Protein AF-S2ZWT5-F1 (afdb_monomer_lite)

Secondary structure (DSSP, 8-state):
---HHHHHHHHHHHHH----S---HHHHHHHHHHHHHHHT----TTTHHHHHHHHHHHHHS-EE-EEEETTEEEETTT-SB--SSSB-TTT-PEE--GGG--

Radius of gyration: 17.25 Å; chains: 1; bounding box: 48×28×42 Å

Foldseek 3Di:
DQFLVNLVQLVVQVVVQDQDPDDDPVSVVVSLVSNCVSLVFDCDVVPNVVSSVVSVCCSVAPAWEFDDDPPFTATPRPRHGADPDQARPPGRHGYDDPVPPD

Structure (mmCIF, N/CA/C/O backbone):
data_AF-S2ZWT5-F1
#
_entry.id   AF-S2ZWT5-F1
#
loop_
_atom_site.group_PDB
_atom_site.id
_atom_site.type_symbol
_atom_site.label_atom_id
_atom_site.label_alt_id
_atom_site.label_comp_id
_atom_site.label_asym_id
_atom_site.label_entity_id
_atom_site.label_seq_id
_atom_site.pdbx_PDB_ins_code
_atom_site.Cartn_x
_atom_site.Cartn_y
_atom_site.Cartn_z
_atom_site.occupancy
_atom_site.B_iso_or_equiv
_atom_site.auth_seq_id
_atom_site.auth_comp_id
_atom_site.auth_asym_id
_atom_site.auth_atom_id
_atom_site.pdbx_PDB_model_num
ATOM 1 N N . MET A 1 1 ? -7.190 3.813 0.284 1.00 69.06 1 MET A N 1
ATOM 2 C CA . MET A 1 1 ? -6.864 2.878 1.380 1.00 69.06 1 MET A CA 1
ATOM 3 C C . MET A 1 1 ? -6.449 1.568 0.741 1.00 69.06 1 MET A C 1
ATOM 5 O O . MET A 1 1 ? -7.229 1.046 -0.040 1.00 69.06 1 MET A O 1
ATOM 9 N N . ILE A 1 2 ? -5.221 1.110 0.987 1.00 81.06 2 ILE A N 1
ATOM 10 C CA . ILE A 1 2 ? -4.664 -0.106 0.375 1.00 81.06 2 ILE A CA 1
ATOM 11 C C . ILE A 1 2 ? -5.137 -1.349 1.133 1.00 81.06 2 ILE A C 1
ATOM 13 O O . ILE A 1 2 ? -4.862 -1.490 2.324 1.00 81.06 2 ILE A O 1
ATOM 17 N N . THR A 1 3 ? -5.821 -2.271 0.462 1.00 87.50 3 THR A N 1
ATOM 18 C CA . THR A 1 3 ? -6.312 -3.495 1.116 1.00 87.50 3 THR A CA 1
ATOM 19 C C . THR A 1 3 ? -5.198 -4.523 1.338 1.00 87.50 3 THR A C 1
ATOM 21 O O . THR A 1 3 ? -4.107 -4.439 0.769 1.00 87.50 3 THR A O 1
ATOM 24 N N . LYS A 1 4 ? -5.459 -5.535 2.174 1.00 89.56 4 LYS A N 1
ATOM 25 C CA . LYS A 1 4 ? -4.517 -6.646 2.379 1.00 89.56 4 LYS A CA 1
ATOM 26 C C . LYS A 1 4 ? -4.284 -7.414 1.078 1.00 89.56 4 LYS A C 1
ATOM 28 O O . LYS A 1 4 ? -3.153 -7.789 0.785 1.00 89.56 4 LYS A O 1
ATOM 33 N N . GLU A 1 5 ? -5.345 -7.617 0.313 1.00 91.25 5 GLU A N 1
ATOM 34 C CA . GLU A 1 5 ? -5.342 -8.326 -0.961 1.00 91.25 5 GLU A CA 1
ATOM 35 C C . GLU A 1 5 ? -4.497 -7.562 -1.989 1.00 91.25 5 GLU A C 1
ATOM 37 O O . GLU A 1 5 ? -3.621 -8.149 -2.619 1.00 91.25 5 GLU A O 1
ATOM 42 N N . GLU A 1 6 ? -4.658 -6.236 -2.070 1.00 90.69 6 GLU A N 1
ATOM 43 C CA . GLU A 1 6 ? -3.842 -5.372 -2.931 1.00 90.69 6 GLU A CA 1
ATOM 44 C C . GLU A 1 6 ? -2.352 -5.440 -2.551 1.00 90.69 6 GLU A C 1
ATOM 46 O O . GLU A 1 6 ? -1.489 -5.561 -3.422 1.00 90.69 6 GLU A O 1
ATOM 51 N N . ARG A 1 7 ? -2.020 -5.442 -1.250 1.00 92.62 7 ARG A N 1
ATOM 52 C CA . ARG A 1 7 ? -0.629 -5.626 -0.782 1.00 92.62 7 ARG A CA 1
ATOM 53 C C . ARG A 1 7 ? -0.064 -6.984 -1.185 1.00 92.62 7 ARG A C 1
ATOM 55 O O . ARG A 1 7 ? 1.099 -7.068 -1.577 1.00 92.62 7 ARG A O 1
ATOM 62 N N . GLN A 1 8 ? -0.860 -8.046 -1.071 1.00 93.31 8 GLN A N 1
ATOM 63 C CA . GLN A 1 8 ? -0.450 -9.399 -1.448 1.00 93.31 8 GLN A CA 1
ATOM 64 C C . GLN A 1 8 ? -0.212 -9.513 -2.956 1.00 93.31 8 GLN A C 1
ATOM 66 O O . GLN A 1 8 ? 0.792 -10.100 -3.361 1.00 93.31 8 GLN A O 1
ATOM 71 N N . GLU A 1 9 ? -1.073 -8.904 -3.770 1.00 94.19 9 GLU A N 1
ATOM 72 C CA . GLU A 1 9 ? -0.908 -8.840 -5.223 1.00 94.19 9 GLU A CA 1
ATOM 73 C C . GLU A 1 9 ? 0.367 -8.077 -5.604 1.00 94.19 9 GLU A C 1
ATOM 75 O O . GLU A 1 9 ? 1.202 -8.591 -6.351 1.00 94.19 9 GLU A O 1
ATOM 80 N N . VAL A 1 10 ? 0.577 -6.883 -5.039 1.00 93.75 10 VAL A N 1
ATOM 81 C CA . VAL A 1 10 ? 1.795 -6.096 -5.280 1.00 93.75 10 VAL A CA 1
ATOM 82 C C . VAL A 1 10 ? 3.040 -6.881 -4.863 1.00 93.75 10 VAL A C 1
ATOM 84 O O . VAL A 1 10 ? 4.014 -6.931 -5.612 1.00 93.75 10 VAL A O 1
ATOM 87 N N . ALA A 1 11 ? 3.010 -7.549 -3.707 1.00 94.19 11 ALA A N 1
ATOM 88 C CA . ALA A 1 11 ? 4.117 -8.381 -3.249 1.00 94.19 11 ALA A CA 1
ATOM 89 C C . ALA A 1 11 ? 4.388 -9.571 -4.185 1.00 94.19 11 ALA A C 1
ATOM 91 O O . ALA A 1 11 ? 5.543 -9.960 -4.353 1.00 94.19 11 ALA A O 1
ATOM 92 N N . ALA A 1 12 ? 3.357 -10.164 -4.794 1.00 95.00 12 ALA A N 1
ATOM 93 C CA . ALA A 1 12 ? 3.530 -11.208 -5.801 1.00 95.00 12 ALA A CA 1
ATOM 94 C C . ALA A 1 12 ? 4.220 -10.655 -7.058 1.00 95.00 12 ALA A C 1
ATOM 96 O O . ALA A 1 12 ? 5.230 -11.212 -7.482 1.00 95.00 12 ALA A O 1
ATOM 97 N N . ARG A 1 13 ? 3.754 -9.513 -7.583 1.00 94.12 13 ARG A N 1
ATOM 98 C CA . ARG A 1 13 ? 4.370 -8.853 -8.750 1.00 94.12 13 ARG A CA 1
ATOM 99 C C . ARG A 1 13 ? 5.822 -8.461 -8.492 1.00 94.12 13 ARG A C 1
ATOM 101 O O . ARG A 1 13 ? 6.672 -8.692 -9.339 1.00 94.12 13 ARG A O 1
ATOM 108 N N . LEU A 1 14 ? 6.122 -7.916 -7.312 1.00 92.38 14 LEU A N 1
ATOM 109 C CA . LEU A 1 14 ? 7.484 -7.536 -6.924 1.00 92.38 14 LEU A CA 1
ATOM 110 C C . LEU A 1 14 ? 8.449 -8.726 -6.902 1.00 92.38 14 LEU A C 1
ATOM 112 O O . LEU A 1 14 ? 9.594 -8.577 -7.317 1.00 92.38 14 LEU A O 1
ATOM 116 N N . ARG A 1 15 ? 8.001 -9.905 -6.451 1.00 92.69 15 ARG A N 1
ATOM 117 C CA . ARG A 1 15 ? 8.825 -11.127 -6.462 1.00 92.69 15 ARG A CA 1
ATOM 118 C C . ARG A 1 15 ? 9.074 -11.674 -7.868 1.00 92.69 15 ARG A C 1
ATOM 1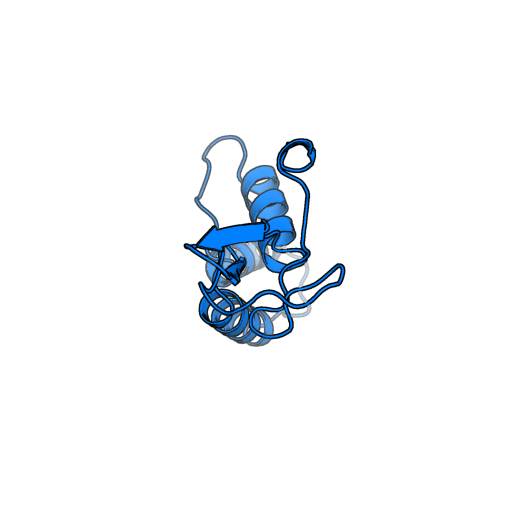20 O O . ARG A 1 15 ? 10.048 -12.393 -8.053 1.00 92.69 15 ARG A O 1
ATOM 127 N N . ASP A 1 16 ? 8.216 -11.342 -8.830 1.00 91.81 16 ASP A N 1
ATOM 128 C CA . ASP A 1 16 ? 8.370 -11.742 -10.232 1.00 91.81 16 ASP A CA 1
ATOM 129 C C . ASP A 1 16 ? 9.273 -10.784 -11.035 1.00 91.81 16 ASP A C 1
ATOM 131 O O . ASP A 1 16 ? 9.708 -11.113 -12.139 1.00 91.81 16 ASP A O 1
ATOM 135 N N . VAL A 1 17 ? 9.626 -9.612 -10.482 1.00 86.69 17 VAL A N 1
ATOM 136 C CA . VAL A 1 17 ? 10.544 -8.672 -11.143 1.00 86.69 17 VAL A CA 1
ATOM 137 C C . VAL A 1 17 ? 11.923 -9.316 -11.298 1.00 86.69 17 VAL A C 1
ATOM 139 O O . VAL A 1 17 ? 12.662 -9.519 -10.334 1.00 86.69 17 VAL A O 1
ATOM 142 N N . ARG A 1 18 ? 12.297 -9.610 -12.545 1.00 81.00 18 ARG A N 1
ATOM 143 C CA . ARG A 1 18 ? 13.595 -10.203 -12.884 1.00 81.00 18 ARG A CA 1
ATOM 144 C C . ARG A 1 18 ? 14.652 -9.118 -13.042 1.00 81.00 18 ARG A C 1
ATOM 146 O O . ARG A 1 18 ? 14.550 -8.271 -13.926 1.00 81.00 18 ARG A O 1
ATOM 153 N N . ILE A 1 19 ? 15.697 -9.185 -12.223 1.00 76.75 19 ILE A N 1
ATOM 154 C CA . ILE A 1 19 ? 16.867 -8.306 -12.316 1.00 76.75 19 ILE A CA 1
ATOM 155 C C . ILE A 1 19 ? 18.018 -9.108 -12.926 1.00 76.75 19 ILE A C 1
ATOM 157 O O . ILE A 1 19 ? 18.342 -10.201 -12.465 1.00 76.75 19 ILE A O 1
ATOM 161 N N . THR A 1 20 ? 18.637 -8.577 -13.978 1.00 71.69 20 THR A N 1
ATOM 162 C CA . THR A 1 20 ? 19.777 -9.206 -14.663 1.00 71.69 20 THR A CA 1
ATOM 163 C C . THR A 1 20 ? 21.092 -8.525 -14.286 1.00 71.69 20 THR A C 1
ATOM 165 O O . THR A 1 20 ? 21.135 -7.320 -14.074 1.00 71.69 20 THR A O 1
ATOM 168 N N . HIS A 1 21 ? 22.208 -9.255 -14.270 1.00 67.12 21 HIS A N 1
ATOM 169 C CA . HIS A 1 21 ? 23.543 -8.674 -14.064 1.00 67.12 21 HIS A CA 1
ATOM 170 C C . HIS A 1 21 ? 24.041 -7.945 -15.339 1.00 67.12 21 HIS A C 1
ATOM 172 O O . HIS A 1 21 ? 24.824 -8.502 -16.104 1.00 67.12 21 HIS A O 1
ATOM 178 N N . ARG A 1 22 ? 23.603 -6.705 -15.604 1.00 64.19 22 ARG A N 1
ATOM 179 C CA . ARG A 1 22 ? 24.203 -5.795 -16.615 1.00 64.19 22 ARG A CA 1
ATOM 180 C C . ARG A 1 22 ? 24.089 -4.326 -16.197 1.00 64.19 22 ARG A C 1
ATOM 182 O O . ARG A 1 22 ? 23.289 -3.991 -15.338 1.00 64.19 22 ARG A O 1
ATOM 189 N N . LYS A 1 23 ? 24.966 -3.472 -16.744 1.00 64.44 23 LYS A N 1
ATOM 190 C CA . LYS A 1 23 ? 25.254 -2.109 -16.248 1.00 64.44 23 LYS A CA 1
ATOM 191 C C . LYS A 1 23 ? 25.082 -1.001 -17.302 1.00 64.44 23 LYS A C 1
ATOM 193 O O . LYS A 1 23 ? 25.790 0.002 -17.224 1.00 64.44 23 LYS A O 1
ATOM 198 N N . ASN A 1 24 ? 24.239 -1.167 -18.324 1.00 80.56 24 ASN A N 1
ATOM 199 C CA . ASN A 1 24 ? 23.972 -0.053 -19.243 1.00 80.56 24 ASN A CA 1
ATOM 200 C C . ASN A 1 24 ? 22.797 0.804 -18.727 1.00 80.56 24 ASN A C 1
ATOM 202 O O . ASN A 1 24 ? 22.032 0.391 -17.857 1.00 80.56 24 ASN A O 1
ATOM 206 N N . LYS A 1 25 ? 22.696 2.040 -19.222 1.00 80.31 25 LYS A N 1
ATOM 207 C CA . LYS A 1 25 ? 21.704 3.017 -18.753 1.00 80.31 25 LYS A CA 1
ATOM 208 C C . LYS A 1 25 ? 20.262 2.594 -19.077 1.00 80.31 25 LYS A C 1
ATOM 210 O O . LYS A 1 25 ? 19.356 2.903 -18.307 1.00 80.31 25 LYS A O 1
ATOM 215 N N . ASP A 1 26 ? 20.074 1.866 -20.175 1.00 83.38 26 ASP A N 1
ATOM 216 C CA . ASP A 1 26 ? 18.766 1.401 -20.643 1.00 83.38 26 ASP A CA 1
ATOM 217 C C . ASP A 1 26 ? 18.211 0.281 -19.751 1.00 83.38 26 ASP A C 1
ATOM 219 O O . ASP A 1 26 ? 17.032 0.300 -19.402 1.00 83.38 26 ASP A O 1
ATOM 223 N N . ASP A 1 27 ? 19.069 -0.631 -19.286 1.00 81.19 27 ASP A N 1
ATOM 224 C CA . ASP A 1 27 ? 18.715 -1.697 -18.343 1.00 81.19 27 ASP A CA 1
ATOM 225 C C . ASP A 1 27 ? 18.231 -1.107 -17.006 1.00 81.19 27 ASP A C 1
ATOM 227 O O . ASP A 1 27 ? 17.220 -1.540 -16.454 1.00 81.19 27 ASP A O 1
ATOM 231 N N . ILE A 1 28 ? 18.903 -0.060 -16.510 1.00 81.62 28 ILE A N 1
ATOM 232 C CA . ILE A 1 28 ? 18.513 0.642 -15.275 1.00 81.62 28 ILE A CA 1
ATOM 233 C C . ILE A 1 28 ? 17.127 1.282 -15.432 1.00 81.62 28 ILE A C 1
ATOM 235 O O . ILE A 1 28 ? 16.285 1.182 -14.534 1.00 81.62 28 ILE A O 1
ATOM 239 N N . LEU A 1 29 ? 16.869 1.922 -16.577 1.00 82.94 29 LEU A N 1
ATOM 240 C CA . LEU A 1 29 ? 15.568 2.521 -16.875 1.00 82.94 29 LEU A CA 1
ATOM 241 C C . LEU A 1 29 ? 14.469 1.454 -16.995 1.00 82.94 29 LEU A C 1
ATOM 243 O O . LEU A 1 29 ? 13.344 1.665 -16.527 1.00 82.94 29 LEU A O 1
ATOM 247 N N . LEU A 1 30 ? 14.793 0.295 -17.574 1.00 83.81 30 LEU A N 1
ATOM 248 C CA . LEU A 1 30 ? 13.886 -0.844 -17.670 1.00 83.81 30 LEU A CA 1
ATOM 249 C C . LEU A 1 30 ? 13.528 -1.396 -16.284 1.00 83.81 30 LEU A C 1
ATOM 251 O O . LEU A 1 30 ? 12.353 -1.663 -16.024 1.00 83.81 30 LEU A O 1
ATOM 255 N N . TRP A 1 31 ? 14.492 -1.518 -15.367 1.00 84.19 31 TRP A N 1
ATOM 256 C CA . TRP A 1 31 ? 14.226 -1.965 -13.994 1.00 84.19 31 TRP A CA 1
ATOM 257 C C . TRP A 1 31 ? 13.378 -0.970 -13.218 1.00 84.19 31 TRP A C 1
ATOM 259 O O . TRP A 1 31 ? 12.424 -1.376 -12.558 1.00 84.19 31 TRP A O 1
ATOM 269 N N . TYR A 1 32 ? 13.674 0.327 -13.336 1.00 82.06 32 TYR A N 1
ATOM 270 C CA . TYR A 1 32 ? 12.845 1.368 -12.732 1.00 82.06 32 TYR A CA 1
ATOM 271 C C . TYR A 1 32 ? 11.402 1.280 -13.240 1.00 82.06 32 TYR A C 1
ATOM 273 O O . TYR A 1 32 ? 10.458 1.268 -12.452 1.00 82.06 32 TYR A O 1
ATOM 281 N N . THR A 1 33 ? 11.229 1.127 -14.554 1.00 83.81 33 THR A N 1
ATOM 282 C CA . THR A 1 33 ? 9.906 0.985 -15.171 1.00 83.81 33 THR A CA 1
ATOM 283 C C . THR A 1 33 ? 9.182 -0.264 -14.667 1.00 83.81 33 THR A C 1
ATOM 285 O O . THR A 1 33 ? 8.013 -0.177 -14.292 1.00 83.81 33 THR A O 1
ATOM 288 N N . SER A 1 34 ? 9.883 -1.398 -14.598 1.00 87.50 34 SER A N 1
ATOM 289 C CA . SER A 1 34 ? 9.341 -2.670 -14.104 1.00 87.50 34 SER A CA 1
ATOM 290 C C . SER A 1 34 ? 8.915 -2.568 -12.637 1.00 87.50 34 SER A C 1
ATOM 292 O O . SER A 1 34 ? 7.832 -3.020 -12.269 1.00 87.50 34 SER A O 1
ATOM 294 N N . LEU A 1 35 ? 9.720 -1.905 -11.802 1.00 87.44 35 LEU A N 1
ATOM 295 C CA . LEU A 1 35 ? 9.402 -1.648 -10.399 1.00 87.44 35 LEU A CA 1
ATOM 296 C C . LEU A 1 35 ? 8.157 -0.761 -10.262 1.00 87.44 35 LEU A C 1
ATOM 298 O O . LEU A 1 35 ? 7.232 -1.110 -9.529 1.00 87.44 35 LEU A O 1
ATOM 302 N N . CYS A 1 36 ? 8.095 0.357 -10.992 1.00 86.31 36 CYS A N 1
ATOM 303 C CA . CYS A 1 36 ? 6.931 1.245 -10.981 1.00 86.31 36 CYS A CA 1
ATOM 304 C C . CYS A 1 36 ? 5.646 0.517 -11.400 1.00 86.31 36 CYS A C 1
ATOM 306 O O . CYS A 1 36 ? 4.598 0.717 -10.779 1.00 86.31 36 CYS A O 1
ATOM 308 N N . GLN A 1 37 ? 5.729 -0.344 -12.420 1.00 86.00 37 GLN A N 1
ATOM 309 C CA . GLN A 1 37 ? 4.614 -1.178 -12.873 1.00 86.00 37 GLN A CA 1
ATOM 310 C C . GLN A 1 37 ? 4.189 -2.192 -11.802 1.00 86.00 37 GLN A C 1
ATOM 312 O O . GLN A 1 37 ? 3.002 -2.283 -11.494 1.00 86.00 37 GLN A O 1
ATOM 317 N N . ALA A 1 38 ? 5.137 -2.901 -11.182 1.00 90.81 38 ALA A N 1
ATOM 318 C CA . ALA A 1 38 ? 4.846 -3.890 -10.143 1.00 90.81 38 ALA A CA 1
ATOM 319 C C . ALA A 1 38 ? 4.178 -3.265 -8.905 1.00 90.81 38 ALA A C 1
ATOM 321 O O . ALA A 1 38 ? 3.229 -3.826 -8.350 1.00 90.81 38 ALA A O 1
ATOM 322 N N . VAL A 1 39 ? 4.630 -2.079 -8.496 1.00 90.19 39 VAL A N 1
ATOM 323 C CA . VAL A 1 39 ? 4.094 -1.343 -7.339 1.00 90.19 39 VAL A CA 1
ATOM 324 C C . VAL A 1 39 ? 2.721 -0.711 -7.630 1.00 90.19 39 VAL A C 1
ATOM 326 O O . VAL A 1 39 ? 1.918 -0.510 -6.712 1.00 90.19 39 VAL A O 1
ATOM 329 N N . GLY A 1 40 ? 2.414 -0.439 -8.902 1.00 81.19 40 GLY A N 1
ATOM 330 C CA . GLY A 1 40 ? 1.157 0.191 -9.318 1.00 81.19 40 GLY A CA 1
ATOM 331 C C . GLY A 1 40 ? 1.079 1.678 -8.959 1.00 81.19 40 GLY A C 1
ATOM 332 O O . GLY A 1 40 ? 0.013 2.172 -8.599 1.00 81.19 40 GLY A O 1
ATOM 333 N N . GLY A 1 41 ? 2.209 2.391 -8.997 1.00 68.56 41 GLY A N 1
ATOM 334 C CA . GLY A 1 41 ? 2.248 3.830 -8.720 1.00 68.56 41 GLY A CA 1
ATOM 335 C C . GLY A 1 41 ? 1.614 4.657 -9.843 1.00 68.56 41 GLY A C 1
ATOM 336 O O . GLY A 1 41 ? 1.734 4.320 -11.023 1.00 68.56 41 GLY A O 1
ATOM 337 N N . LYS A 1 42 ? 0.972 5.781 -9.499 1.00 59.84 42 LYS A N 1
ATOM 338 C CA . LYS A 1 42 ? 0.613 6.795 -10.500 1.00 59.84 42 LYS A CA 1
ATOM 339 C C . LYS A 1 42 ? 1.913 7.368 -11.071 1.00 59.84 42 LYS A C 1
ATOM 341 O O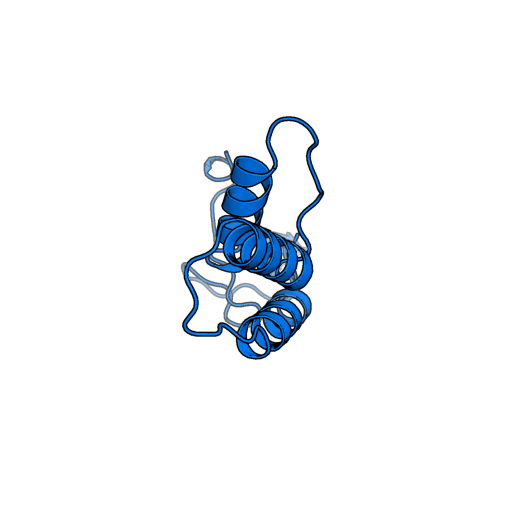 . LYS A 1 42 ? 2.772 7.805 -10.309 1.00 59.84 42 LYS A O 1
ATOM 346 N N . LYS A 1 43 ? 2.068 7.360 -12.400 1.00 53.84 43 LYS A N 1
ATOM 347 C CA . LYS A 1 43 ? 3.145 8.107 -13.061 1.00 53.84 43 LYS A CA 1
ATOM 348 C C . LYS A 1 43 ? 2.876 9.592 -12.842 1.00 53.84 43 LYS A C 1
ATOM 350 O O . LYS A 1 43 ? 2.048 10.164 -13.543 1.00 53.84 43 LYS A O 1
ATOM 355 N N . ASP A 1 44 ? 3.545 10.191 -11.866 1.00 60.12 44 ASP A N 1
ATOM 356 C CA . ASP A 1 44 ? 3.610 11.643 -11.781 1.00 60.12 44 ASP A CA 1
ATOM 357 C C . ASP A 1 44 ? 4.680 12.145 -12.771 1.00 60.12 44 ASP A C 1
ATOM 359 O O . ASP A 1 44 ? 5.832 11.702 -12.673 1.00 60.12 44 ASP A O 1
ATOM 363 N N . PRO A 1 45 ? 4.334 13.010 -13.745 1.00 56.22 45 PRO A N 1
ATOM 364 C CA . PRO A 1 45 ? 5.284 13.493 -14.749 1.00 56.22 45 PRO A CA 1
ATOM 365 C C . PRO A 1 45 ? 6.455 14.302 -14.170 1.00 56.22 45 PRO A C 1
ATOM 367 O O . PRO A 1 45 ? 7.489 14.399 -14.826 1.00 56.22 45 PRO A O 1
ATOM 370 N N . TRP A 1 46 ? 6.312 14.862 -12.964 1.00 61.09 46 TRP A N 1
ATOM 371 C CA . TRP A 1 46 ? 7.288 15.759 -12.335 1.00 61.09 46 TRP A CA 1
ATOM 372 C C . TRP A 1 46 ? 7.954 15.146 -11.088 1.00 61.09 46 TRP A C 1
ATOM 374 O O . TRP A 1 46 ? 9.085 15.495 -10.758 1.00 61.09 46 TRP A O 1
ATOM 384 N N . TYR A 1 47 ? 7.299 14.180 -10.436 1.00 63.19 47 TYR A N 1
ATOM 385 C CA . TYR A 1 47 ? 7.666 13.612 -9.134 1.00 63.19 47 TYR A CA 1
ATOM 386 C C . TYR A 1 47 ? 7.594 12.076 -9.098 1.00 63.19 47 TYR A C 1
ATOM 388 O O . TYR A 1 47 ? 7.272 11.483 -8.068 1.00 63.19 47 TYR A O 1
ATOM 396 N N . GLY A 1 48 ? 7.912 11.396 -10.204 1.00 74.25 48 GLY A N 1
ATOM 397 C CA . GLY A 1 48 ? 7.786 9.934 -10.317 1.00 74.25 48 GLY A CA 1
ATOM 398 C C . GLY A 1 48 ? 8.470 9.131 -9.196 1.00 74.25 48 GLY A C 1
ATOM 399 O O . GLY A 1 48 ? 7.903 8.155 -8.706 1.00 74.25 48 GLY A O 1
ATOM 400 N N . ILE A 1 49 ? 9.654 9.554 -8.730 1.00 79.56 49 ILE A N 1
ATOM 401 C CA . ILE A 1 49 ? 10.356 8.902 -7.606 1.00 79.56 49 ILE A CA 1
ATOM 402 C C . ILE A 1 49 ? 9.645 9.135 -6.266 1.00 79.56 49 ILE A C 1
ATOM 404 O O . ILE A 1 49 ? 9.514 8.212 -5.473 1.00 79.56 49 ILE A O 1
ATOM 408 N N . TYR A 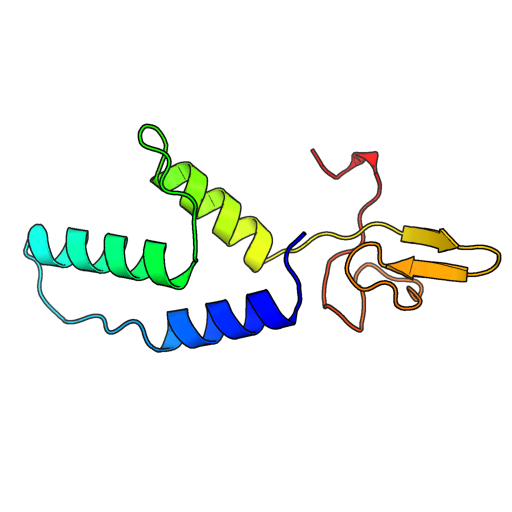1 50 ? 9.133 10.342 -6.031 1.00 83.12 50 TYR A N 1
ATOM 409 C CA . TYR A 1 50 ? 8.421 10.687 -4.802 1.00 83.12 50 TYR A CA 1
ATOM 410 C C . TYR A 1 50 ? 7.078 9.948 -4.723 1.00 83.12 50 TYR A C 1
ATOM 412 O O . TYR A 1 50 ? 6.755 9.356 -3.696 1.00 83.12 50 TYR A O 1
ATOM 420 N N . ALA A 1 51 ? 6.346 9.877 -5.840 1.00 82.88 51 ALA A N 1
ATOM 421 C CA . ALA A 1 51 ? 5.122 9.088 -5.949 1.00 82.88 51 ALA A CA 1
ATOM 422 C C . ALA A 1 51 ? 5.376 7.591 -5.695 1.00 82.88 51 ALA A C 1
ATOM 424 O O . ALA A 1 51 ? 4.582 6.936 -5.017 1.00 82.88 51 ALA A O 1
ATOM 425 N N . LEU A 1 52 ? 6.497 7.055 -6.194 1.00 85.94 52 LEU A N 1
ATOM 426 C CA . LEU A 1 52 ? 6.926 5.687 -5.902 1.00 85.94 52 LEU A CA 1
ATOM 427 C C . LEU A 1 52 ? 7.228 5.497 -4.408 1.00 85.94 52 LEU A C 1
ATOM 429 O O . LEU A 1 52 ? 6.745 4.531 -3.823 1.00 85.94 52 LEU A O 1
ATOM 433 N N . CYS A 1 53 ? 7.981 6.408 -3.786 1.00 87.56 53 CYS A N 1
ATOM 434 C CA . CYS A 1 53 ? 8.319 6.338 -2.362 1.00 87.56 53 CYS A CA 1
ATOM 435 C C . CYS A 1 53 ? 7.075 6.366 -1.466 1.00 87.56 53 CYS A C 1
ATOM 437 O O . CYS A 1 53 ? 6.944 5.503 -0.602 1.00 87.56 53 CYS A O 1
ATOM 439 N N . ASN A 1 54 ? 6.138 7.288 -1.705 1.00 87.25 54 ASN A N 1
ATOM 440 C CA . ASN A 1 54 ? 4.889 7.361 -0.936 1.00 87.25 54 ASN A CA 1
ATOM 441 C C . ASN A 1 54 ? 4.075 6.076 -1.079 1.00 87.25 54 ASN A C 1
ATOM 443 O O . ASN A 1 54 ? 3.612 5.505 -0.097 1.00 87.25 54 ASN A O 1
ATOM 447 N N . ARG A 1 55 ? 3.971 5.560 -2.306 1.00 89.56 55 ARG A N 1
ATOM 448 C CA . ARG A 1 55 ? 3.258 4.310 -2.552 1.00 89.56 55 ARG A CA 1
ATOM 449 C C . ARG A 1 55 ? 3.916 3.120 -1.847 1.00 89.56 55 ARG A C 1
ATOM 451 O O . ARG A 1 55 ? 3.209 2.255 -1.340 1.00 89.56 55 ARG A O 1
ATOM 458 N N . LEU A 1 56 ? 5.248 3.058 -1.814 1.00 91.69 56 LEU A N 1
ATOM 459 C CA . LEU A 1 56 ? 5.974 2.030 -1.065 1.00 91.69 56 LEU A CA 1
ATOM 460 C C . LEU A 1 56 ? 5.743 2.159 0.444 1.00 91.69 56 LEU A C 1
ATOM 462 O O . LEU A 1 56 ? 5.537 1.137 1.096 1.00 91.69 56 LEU A O 1
ATOM 466 N N . ALA A 1 57 ? 5.723 3.379 0.984 1.00 91.19 57 ALA A N 1
ATOM 467 C CA . ALA A 1 57 ? 5.417 3.620 2.391 1.00 91.19 57 ALA A CA 1
ATOM 468 C C . ALA A 1 57 ? 4.022 3.088 2.755 1.00 91.19 57 ALA A C 1
ATOM 470 O O . ALA A 1 57 ? 3.911 2.273 3.671 1.00 91.19 57 ALA A O 1
ATOM 471 N N . ASP A 1 58 ? 2.996 3.418 1.963 1.00 89.75 58 ASP A N 1
ATOM 472 C CA . ASP A 1 58 ? 1.624 2.934 2.182 1.00 89.75 58 ASP A CA 1
ATOM 473 C C . ASP A 1 58 ? 1.507 1.395 2.111 1.00 89.75 58 ASP A C 1
ATOM 475 O O . ASP A 1 58 ? 0.655 0.787 2.762 1.00 89.75 58 ASP A O 1
ATOM 479 N N . LEU A 1 59 ? 2.334 0.741 1.286 1.00 92.44 59 LEU A N 1
ATOM 480 C CA . LEU A 1 59 ? 2.356 -0.720 1.143 1.00 92.44 59 LEU A CA 1
ATOM 481 C C . LEU A 1 59 ? 3.059 -1.415 2.318 1.00 92.44 59 LEU A C 1
ATOM 483 O O . LEU A 1 59 ? 2.651 -2.513 2.723 1.00 92.44 59 LEU A O 1
ATOM 487 N N . ILE A 1 60 ? 4.128 -0.811 2.837 1.00 91.69 60 ILE A N 1
ATOM 488 C CA . ILE A 1 60 ? 4.939 -1.356 3.931 1.00 91.69 60 ILE A CA 1
ATOM 489 C C . ILE A 1 60 ? 4.225 -1.147 5.267 1.00 91.69 60 ILE A C 1
ATOM 491 O O . ILE A 1 60 ? 4.029 -2.119 5.999 1.00 91.69 60 ILE A O 1
ATOM 495 N N . ASP A 1 61 ? 3.779 0.079 5.536 1.00 92.31 61 ASP A N 1
ATOM 496 C CA . ASP A 1 61 ? 3.135 0.495 6.784 1.00 92.31 61 ASP A CA 1
ATOM 497 C C . ASP A 1 61 ? 1.744 1.091 6.509 1.00 92.31 61 ASP A C 1
ATOM 499 O O . ASP A 1 61 ? 1.535 2.299 6.631 1.00 92.31 61 ASP A O 1
ATOM 503 N N . PRO A 1 62 ? 0.756 0.268 6.106 1.00 92.25 62 PRO A N 1
ATOM 504 C CA . PRO A 1 62 ? -0.601 0.765 5.968 1.00 92.25 62 PRO A CA 1
ATOM 505 C C . PRO A 1 62 ? -1.140 1.170 7.339 1.00 92.25 62 PRO A C 1
ATOM 507 O O . PRO A 1 62 ? -1.066 0.406 8.305 1.00 92.25 62 PRO A O 1
ATOM 510 N N . THR A 1 63 ? -1.761 2.340 7.404 1.00 91.94 63 THR A N 1
ATOM 511 C CA . THR A 1 63 ? -2.381 2.855 8.625 1.00 91.94 63 THR A CA 1
ATOM 512 C C . THR A 1 63 ? -3.898 2.690 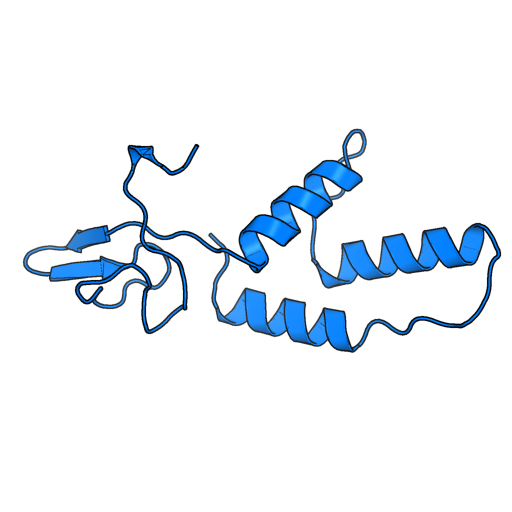8.590 1.00 91.94 63 THR A C 1
ATOM 514 O O . THR A 1 63 ? -4.543 2.739 7.539 1.00 91.94 63 THR A O 1
ATOM 517 N N . CYS A 1 64 ? -4.490 2.467 9.758 1.00 90.81 64 CYS A N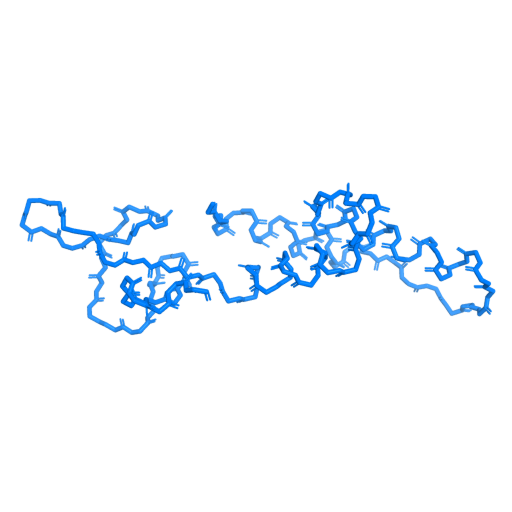 1
ATOM 518 C CA . CYS A 1 64 ? -5.931 2.438 9.967 1.00 90.81 64 CYS A CA 1
ATOM 519 C C . CYS A 1 64 ? -6.303 3.237 11.214 1.00 90.81 64 CYS A C 1
ATOM 521 O O . CYS A 1 64 ? -5.474 3.477 12.083 1.00 90.81 64 CYS A O 1
ATOM 523 N N . THR A 1 65 ? -7.569 3.611 11.304 1.00 90.12 65 THR A N 1
ATOM 524 C CA . THR A 1 65 ? -8.148 4.299 12.457 1.00 90.12 65 THR A CA 1
ATOM 525 C C . THR A 1 65 ? -9.205 3.411 13.103 1.00 90.12 65 THR A C 1
ATOM 527 O O . THR A 1 65 ? -9.805 2.548 12.447 1.00 90.12 65 THR A O 1
ATOM 530 N N . ALA A 1 66 ? -9.413 3.620 14.398 1.00 88.62 66 ALA A N 1
ATOM 531 C CA . ALA A 1 66 ? -10.532 3.058 15.135 1.00 88.62 66 ALA A CA 1
ATOM 532 C C . ALA A 1 66 ? -11.806 3.840 14.784 1.00 88.62 66 ALA A C 1
ATOM 534 O O . ALA A 1 66 ? -11.883 5.040 15.031 1.00 88.62 66 ALA A O 1
ATOM 535 N N . CYS A 1 67 ? -12.794 3.175 14.187 1.00 87.12 67 CYS A N 1
ATOM 536 C CA . CYS A 1 67 ? -14.101 3.760 13.898 1.00 87.12 67 CYS A CA 1
ATOM 537 C C . CYS A 1 67 ? -15.161 3.154 14.816 1.00 87.12 67 CYS A C 1
ATOM 539 O O . CYS A 1 67 ? -15.288 1.932 14.888 1.00 87.12 67 CYS A O 1
ATOM 541 N N . GLU A 1 68 ? -15.959 3.991 15.470 1.00 86.81 68 GLU A N 1
ATOM 542 C CA . GLU A 1 68 ? -17.104 3.532 16.255 1.00 86.81 68 GLU A CA 1
ATOM 543 C C . GLU A 1 68 ? -18.284 3.191 15.332 1.00 86.81 68 GLU A C 1
ATOM 545 O O . GLU A 1 68 ? -18.702 3.990 14.494 1.00 86.81 68 GLU A O 1
ATOM 550 N N . GLN A 1 69 ? -18.829 1.983 15.474 1.00 85.12 69 GLN A N 1
ATOM 551 C CA . GLN A 1 69 ? -20.043 1.532 14.796 1.00 85.12 69 GLN A CA 1
ATOM 552 C C . GLN A 1 69 ? -21.010 0.935 15.819 1.00 85.12 69 GLN A C 1
ATOM 554 O O . GLN A 1 69 ? -20.984 -0.260 16.133 1.00 85.12 69 GLN A O 1
ATOM 559 N N . GLY A 1 70 ? -21.877 1.794 16.357 1.00 85.38 70 GLY A N 1
ATOM 560 C CA . GLY A 1 70 ? -22.790 1.433 17.436 1.00 85.38 70 GLY A CA 1
ATOM 561 C C . GLY A 1 70 ? -22.014 1.120 18.714 1.00 85.38 70 GLY A C 1
ATOM 562 O O . GLY A 1 70 ? -21.376 1.997 19.276 1.00 85.38 70 GLY A O 1
ATOM 563 N N . TRP A 1 71 ? -22.056 -0.135 19.162 1.00 83.81 71 TRP A N 1
ATOM 564 C CA . TRP A 1 71 ? -21.369 -0.587 20.380 1.00 83.81 71 TRP A CA 1
ATOM 565 C C . TRP A 1 71 ? -19.984 -1.202 20.127 1.00 83.81 71 TRP A C 1
ATOM 567 O O . TRP A 1 71 ? -19.358 -1.705 21.058 1.00 83.81 71 TRP A O 1
ATOM 577 N N . ARG A 1 72 ? -19.514 -1.232 18.872 1.00 86.81 72 ARG A N 1
ATOM 578 C CA . ARG A 1 72 ? -18.244 -1.867 18.488 1.00 86.81 72 ARG A CA 1
ATOM 579 C C . ARG A 1 72 ? -17.283 -0.858 17.886 1.00 86.81 72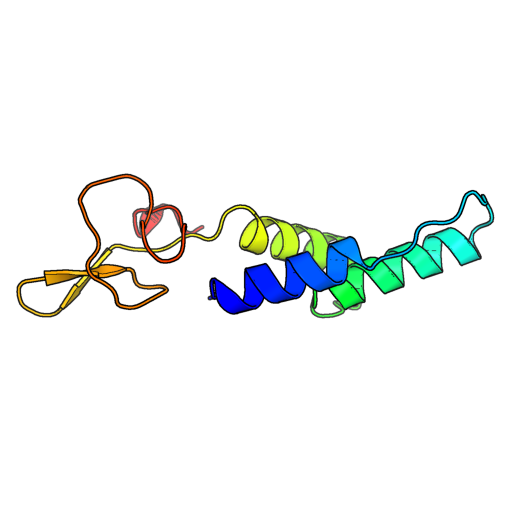 ARG A C 1
ATOM 581 O O . ARG A 1 72 ? -17.693 0.007 17.120 1.00 86.81 72 ARG A O 1
ATOM 588 N N . VAL A 1 73 ? -15.996 -1.058 18.146 1.00 88.62 73 VAL A N 1
ATOM 589 C CA . VAL A 1 73 ? -14.911 -0.379 17.437 1.00 88.62 73 VAL A CA 1
ATOM 590 C C . VAL A 1 73 ? -14.441 -1.273 16.292 1.00 88.62 73 VAL A C 1
ATOM 592 O O . VAL A 1 73 ? -14.189 -2.467 16.478 1.00 88.62 73 VAL A O 1
ATOM 595 N N . VAL A 1 74 ? -14.350 -0.716 15.087 1.00 92.50 74 VAL A N 1
ATOM 596 C CA . VAL A 1 74 ? -13.939 -1.430 13.873 1.00 92.50 74 VAL A CA 1
ATOM 597 C C . VAL A 1 74 ? -12.758 -0.748 13.197 1.00 92.50 74 VAL A C 1
ATOM 599 O O . VAL A 1 74 ? -12.558 0.460 13.293 1.00 92.50 74 VAL A O 1
ATOM 602 N N . CYS A 1 75 ? -11.961 -1.537 12.486 1.00 92.06 75 CYS A N 1
ATOM 603 C CA . CYS A 1 75 ? -10.861 -1.051 11.669 1.00 92.06 75 CYS A CA 1
ATOM 604 C C . CYS A 1 75 ? -11.405 -0.299 10.449 1.00 92.06 75 CYS A C 1
ATOM 606 O O . CYS A 1 75 ? -12.116 -0.894 9.636 1.00 92.06 75 CYS A O 1
ATOM 608 N N . SER A 1 76 ? -10.991 0.951 10.242 1.00 90.81 76 SER A N 1
ATOM 609 C CA . SER A 1 76 ? -11.430 1.740 9.082 1.00 90.81 76 SER A CA 1
ATOM 610 C C . SER A 1 76 ? -11.006 1.167 7.723 1.00 90.81 76 SER A C 1
ATOM 612 O O . SER A 1 76 ? -11.622 1.473 6.708 1.00 90.81 76 SER A O 1
ATOM 614 N N . MET A 1 77 ? -9.982 0.305 7.688 1.00 89.50 77 MET A N 1
ATOM 615 C CA . MET A 1 77 ? -9.471 -0.313 6.454 1.00 89.50 77 MET A CA 1
ATOM 616 C C . MET A 1 77 ? -10.225 -1.566 6.027 1.00 89.50 77 MET A C 1
ATOM 618 O O . MET A 1 77 ? -10.388 -1.794 4.834 1.00 89.50 77 MET A O 1
ATOM 622 N N . CYS A 1 78 ? -10.627 -2.416 6.974 1.00 91.12 78 CYS A N 1
ATOM 623 C CA . CYS A 1 78 ? -11.211 -3.724 6.652 1.00 91.12 78 CYS A CA 1
ATOM 624 C C . CYS A 1 78 ? -12.596 -3.960 7.261 1.00 91.12 78 CYS A C 1
ATOM 626 O O . CYS A 1 78 ? -13.175 -5.022 7.043 1.00 91.12 78 CYS A O 1
ATOM 628 N N . GLY A 1 79 ? -13.110 -3.013 8.052 1.00 89.81 79 GLY A N 1
ATOM 629 C CA . GLY A 1 79 ? -14.435 -3.065 8.676 1.00 89.81 79 GLY A CA 1
ATOM 630 C C . GLY A 1 79 ? -14.598 -4.128 9.765 1.00 89.81 79 GLY A C 1
ATOM 631 O O . GLY A 1 79 ? -15.679 -4.270 10.329 1.00 89.81 79 GLY A O 1
ATOM 632 N N . ARG A 1 80 ? -13.551 -4.900 10.075 1.00 91.25 80 ARG A N 1
ATOM 633 C CA . ARG A 1 80 ? -13.597 -5.920 11.128 1.00 91.25 80 ARG A CA 1
ATOM 634 C C . ARG A 1 80 ? -13.380 -5.298 12.497 1.00 91.25 80 ARG A C 1
ATOM 636 O O . ARG A 1 80 ? -12.738 -4.254 12.602 1.00 91.25 80 ARG A O 1
ATOM 643 N N . ALA A 1 81 ? -13.893 -5.971 13.527 1.00 90.94 81 ALA A N 1
ATOM 644 C CA . ALA A 1 81 ? -13.703 -5.572 14.916 1.00 90.94 81 ALA A CA 1
ATOM 645 C C . ALA A 1 81 ? -12.219 -5.320 15.194 1.00 90.94 81 ALA A C 1
ATOM 647 O O . ALA A 1 81 ? -11.363 -6.136 14.835 1.00 90.94 81 ALA A O 1
ATOM 648 N N . LEU A 1 82 ? -11.936 -4.163 15.779 1.00 88.75 82 LEU A N 1
ATOM 649 C CA . LEU A 1 82 ? -10.590 -3.776 16.142 1.00 88.75 82 LEU A CA 1
ATOM 650 C C . LEU A 1 82 ? -10.379 -4.162 17.611 1.00 88.75 82 LEU A C 1
ATOM 652 O O . LEU A 1 82 ? -11.067 -3.613 18.470 1.00 88.75 82 LEU A O 1
ATOM 656 N N . PRO A 1 83 ? -9.509 -5.140 17.905 1.00 77.75 83 PRO A N 1
ATOM 657 C CA . PRO A 1 83 ? -9.125 -5.424 19.280 1.00 77.75 83 PRO A CA 1
ATOM 658 C C . PRO A 1 83 ? -8.231 -4.299 19.813 1.00 77.75 83 PRO A C 1
ATOM 660 O O . PRO A 1 83 ? -7.631 -3.560 19.029 1.00 77.75 83 PRO A O 1
ATOM 663 N N . ASP A 1 84 ? -8.096 -4.213 21.135 1.00 78.19 84 ASP A N 1
ATOM 664 C CA . ASP A 1 84 ? -7.113 -3.325 21.751 1.00 78.19 84 ASP A CA 1
ATOM 665 C C . ASP A 1 84 ? -5.701 -3.683 21.266 1.00 78.19 84 ASP A C 1
ATOM 667 O O . ASP A 1 84 ? -5.292 -4.848 21.278 1.00 78.19 84 ASP A O 1
ATOM 671 N N . GLY A 1 85 ? -4.954 -2.673 20.820 1.00 83.75 85 GLY A N 1
ATOM 672 C CA . GLY A 1 85 ? -3.583 -2.834 20.353 1.00 83.75 85 GLY A CA 1
ATOM 673 C C . GLY A 1 85 ? -3.202 -1.883 19.223 1.00 83.75 85 GLY A C 1
ATOM 674 O O . GLY A 1 85 ? -4.019 -1.152 18.670 1.00 83.75 85 GLY A O 1
ATOM 675 N N . ASN A 1 86 ? -1.922 -1.933 18.856 1.00 90.00 86 ASN A N 1
ATOM 676 C CA . ASN A 1 86 ? -1.339 -1.022 17.867 1.00 90.00 86 ASN A CA 1
ATOM 677 C C . ASN A 1 86 ? -1.520 -1.498 16.417 1.00 90.00 86 ASN A C 1
ATOM 679 O O . ASN A 1 86 ? -1.126 -0.786 15.500 1.00 90.00 86 ASN A O 1
ATOM 683 N N . TYR A 1 87 ? -2.076 -2.691 16.176 1.00 92.25 87 TYR A N 1
ATOM 684 C CA . TYR A 1 87 ? -2.233 -3.259 14.833 1.00 92.25 87 TYR A CA 1
ATOM 685 C C . TYR A 1 87 ? -3.544 -4.034 14.687 1.00 92.25 87 TYR A C 1
ATOM 687 O O . TYR A 1 87 ? -3.938 -4.800 15.564 1.00 92.25 87 TYR A O 1
ATOM 695 N N . CYS A 1 88 ? -4.193 -3.917 13.529 1.00 92.25 88 CYS A N 1
ATOM 696 C CA . CYS A 1 88 ? -5.347 -4.738 13.185 1.00 92.25 88 CYS A CA 1
ATOM 697 C C . CYS A 1 88 ? -4.910 -6.170 12.839 1.00 92.25 88 CYS A C 1
ATOM 699 O O . CYS A 1 88 ? -4.240 -6.396 11.831 1.00 92.25 88 CYS A O 1
ATOM 701 N N . HIS A 1 89 ? -5.377 -7.166 13.596 1.00 91.44 89 HIS A N 1
ATOM 702 C CA . HIS A 1 89 ? -5.035 -8.581 13.370 1.00 91.44 89 HIS A CA 1
ATOM 703 C C . HIS A 1 89 ? -5.546 -9.157 12.038 1.00 91.44 89 HIS A C 1
ATOM 705 O O . HIS A 1 89 ? -5.099 -10.217 11.602 1.00 91.44 89 HIS A O 1
ATOM 711 N N . HIS A 1 90 ? -6.486 -8.482 11.371 1.00 91.31 90 HIS A N 1
ATOM 712 C CA . HIS A 1 90 ? -7.062 -8.966 10.120 1.00 91.31 90 HIS A CA 1
ATOM 713 C C . HIS A 1 90 ? -6.322 -8.456 8.880 1.00 91.31 90 HIS A C 1
ATOM 715 O O . HIS A 1 90 ? -5.914 -9.266 8.037 1.00 91.31 90 HIS A O 1
ATOM 721 N N . CYS A 1 91 ? -6.146 -7.135 8.761 1.00 91.00 91 CYS A N 1
ATOM 722 C CA . CYS A 1 91 ? -5.486 -6.508 7.611 1.00 91.00 91 CYS A CA 1
ATOM 723 C C . CYS A 1 91 ? -4.002 -6.179 7.844 1.00 91.00 91 CYS A C 1
ATOM 725 O O . CYS A 1 91 ? -3.289 -5.897 6.881 1.00 91.00 91 CYS A O 1
ATOM 727 N N . GLY A 1 92 ? -3.526 -6.238 9.093 1.00 91.06 92 GLY A N 1
ATOM 728 C CA . GLY A 1 92 ? -2.147 -5.917 9.466 1.00 91.06 92 GLY A CA 1
ATOM 729 C C . GLY A 1 92 ? -1.820 -4.423 9.433 1.00 91.06 92 GLY A C 1
ATOM 730 O O . GLY A 1 92 ? -0.644 -4.079 9.449 1.00 91.06 92 GLY A O 1
ATOM 731 N N . ALA A 1 93 ? -2.828 -3.550 9.331 1.00 93.19 93 ALA A N 1
ATOM 732 C CA . ALA A 1 93 ? -2.628 -2.106 9.371 1.00 93.19 93 ALA A CA 1
ATOM 733 C C . ALA A 1 93 ? -2.347 -1.628 10.796 1.00 93.19 93 ALA A C 1
ATOM 735 O O . ALA A 1 93 ? -2.974 -2.110 11.744 1.00 93.19 93 ALA A O 1
ATOM 736 N N . ARG A 1 94 ? -1.430 -0.674 10.938 1.00 92.88 94 ARG A N 1
ATOM 737 C CA . ARG A 1 94 ? -1.119 -0.034 12.214 1.00 92.88 94 ARG A CA 1
ATOM 738 C C . ARG A 1 94 ? -2.255 0.901 12.608 1.00 92.88 94 ARG A C 1
ATOM 740 O O . ARG A 1 94 ? -2.732 1.680 11.784 1.00 92.88 94 ARG A O 1
ATOM 747 N N . VAL A 1 95 ? -2.727 0.786 13.839 1.00 91.94 95 VAL A N 1
ATOM 748 C CA . VAL A 1 95 ? -3.768 1.653 14.390 1.00 91.94 95 VAL A CA 1
ATOM 749 C C . VAL A 1 95 ? -3.116 2.978 14.758 1.00 91.94 95 VAL A C 1
ATOM 751 O O . VAL A 1 95 ? -2.129 2.998 15.489 1.00 91.94 95 VAL A O 1
ATOM 754 N N . VAL A 1 96 ? -3.649 4.067 14.220 1.00 90.62 96 VAL A N 1
ATOM 755 C CA . VAL A 1 96 ? -3.205 5.432 14.502 1.00 90.62 96 VAL A CA 1
ATOM 756 C C . VAL A 1 96 ? -4.382 6.269 14.975 1.00 90.62 96 VAL A C 1
ATOM 758 O O . VAL A 1 96 ? -5.533 6.016 14.596 1.00 90.62 96 VAL A O 1
ATOM 761 N N . SER A 1 97 ? -4.093 7.271 15.799 1.00 82.50 97 SER A N 1
ATOM 762 C CA . SER A 1 97 ? -5.059 8.324 16.094 1.00 82.50 97 SER A CA 1
ATOM 763 C C . SER A 1 97 ? -5.281 9.202 14.860 1.00 82.50 97 SER A C 1
ATOM 765 O O . SER A 1 97 ? -4.458 9.260 13.944 1.00 82.50 97 SER A O 1
ATOM 767 N N . GLU A 1 98 ? -6.401 9.919 14.826 1.00 70.62 98 GLU A N 1
ATOM 768 C CA . GLU A 1 98 ? -6.733 10.789 13.694 1.00 70.62 98 GLU A CA 1
ATOM 769 C C . GLU A 1 98 ? -5.718 11.934 13.506 1.00 70.62 98 GLU A C 1
ATOM 771 O O . GLU A 1 98 ? -5.454 12.343 12.378 1.00 70.62 98 GLU A O 1
ATOM 776 N N . SER A 1 99 ? -5.060 12.374 14.585 1.00 69.81 99 SER A N 1
ATOM 777 C CA . SER A 1 99 ? -3.983 13.375 14.557 1.00 69.81 99 SER A CA 1
ATOM 778 C C . SER A 1 99 ? -2.676 12.896 13.914 1.00 69.81 99 SER A C 1
ATOM 780 O O . SER A 1 99 ? -1.878 13.717 13.474 1.00 69.81 99 SER A O 1
ATOM 782 N N . GLU A 1 100 ? -2.438 11.586 13.837 1.00 66.50 100 GLU A N 1
ATOM 783 C CA . GLU A 1 100 ? -1.165 11.005 13.377 1.00 66.50 100 GLU A CA 1
ATOM 784 C C . GLU A 1 100 ? -1.155 10.653 11.880 1.00 66.50 100 GLU A C 1
ATOM 786 O O . GLU A 1 100 ? -0.191 10.074 11.385 1.00 66.50 100 GLU A O 1
ATOM 791 N N . ARG A 1 101 ? -2.217 10.983 11.136 1.00 59.09 101 ARG A N 1
ATOM 792 C CA . ARG A 1 101 ? -2.375 10.614 9.716 1.00 59.09 101 ARG A CA 1
ATOM 793 C C . ARG A 1 101 ? -1.721 11.592 8.719 1.00 59.09 101 ARG A C 1
ATOM 795 O O . ARG A 1 101 ? -2.011 11.488 7.529 1.00 59.09 101 ARG A O 1
ATOM 802 N N . SER A 1 102 ? -0.931 12.554 9.205 1.00 49.03 102 SER A N 1
ATOM 803 C CA . SER A 1 102 ? -0.372 13.672 8.417 1.00 49.03 102 SER A CA 1
ATOM 804 C C . SER A 1 102 ? 0.758 13.252 7.483 1.00 49.03 102 SER A C 1
ATOM 806 O O . SER A 1 102 ? 1.639 12.493 7.943 1.00 49.03 102 SER A O 1
#

pLDDT: mean 83.82, std 10.49, range [49.03, 95.0]

Sequence (102 aa):
MITKEERQEVAARLRDVRITHRKNKDDILLWYTSLCQAVGGKKDPWYGIYALCNRLADLIDPTCTACEQGWRVVCSMCGRALPDGNYCHHCGARVVSESERS